Protein AF-A0A7S2UIH5-F1 (afdb_monomer_lite)

InterPro domains:
  IPR045004 Enoyl-CoA hydratase/isomerase domain [PF16113] (4-100)

Sequence (101 aa):
EDRQVAKMAGSMVEKMERRAPLALSAIFKLMEMGRPNLESLESCMEREKKVQQNLIAMEDYQNWAKAAASASASGNKAEPFTAWKHKSVKEVSNDEVEQLL

Secondary structure (DSSP, 8-state):
-HHHHHHHHHHHHHHHHTS-HHHHHHHHHHHHHT-STT--HHHHHHHHHHHHHHHHHSHHHHHHHHHHHHHHHTTS--PPP---S-SSTTT--HHHHHTT-

pLDDT: mean 91.01, std 6.8, range [68.31, 97.5]

Organism: NCBI:txid420275

Foldseek 3Di:
DVVVVVVVVVVVVVVVLLDALLVVVLVVVLCVVPPPPPDDPVNSVVLVVQLVVLVCVDPQVVVVVVQVVVCVVVVHDRDRDCPHPDNHNVPDDPVSSVVSD

Radius of gyration: 16.14 Å; chains: 1; bounding box: 42×26×40 Å

Structure (mmCIF, N/CA/C/O backbone):
data_AF-A0A7S2UIH5-F1
#
_entry.id   AF-A0A7S2UIH5-F1
#
loop_
_atom_site.group_PDB
_atom_site.id
_atom_site.type_symbol
_atom_site.label_atom_id
_atom_site.label_alt_id
_atom_site.label_comp_id
_atom_site.label_asym_id
_atom_site.label_entity_id
_atom_site.label_seq_id
_atom_site.pdbx_PDB_ins_code
_atom_site.Cartn_x
_atom_site.Cartn_y
_atom_site.Cartn_z
_atom_site.occupancy
_atom_site.B_iso_or_equiv
_atom_site.auth_seq_id
_atom_site.auth_comp_id
_atom_site.auth_asym_id
_atom_site.auth_atom_id
_atom_site.pdbx_PDB_model_num
ATOM 1 N N . GLU A 1 1 ? -19.829 6.545 -25.512 1.00 69.62 1 GLU A N 1
ATOM 2 C CA . GLU A 1 1 ? -19.756 6.471 -24.042 1.00 69.62 1 GLU A CA 1
ATOM 3 C C . GLU A 1 1 ? -18.897 5.290 -23.591 1.00 69.62 1 GLU A C 1
ATOM 5 O O . GLU A 1 1 ? -17.795 5.513 -23.102 1.00 69.62 1 GLU A O 1
ATOM 10 N N . ASP A 1 2 ? -19.278 4.054 -23.925 1.00 83.75 2 ASP A N 1
ATOM 11 C CA . ASP A 1 2 ? -18.579 2.816 -23.519 1.00 83.75 2 ASP A CA 1
ATOM 12 C C . ASP A 1 2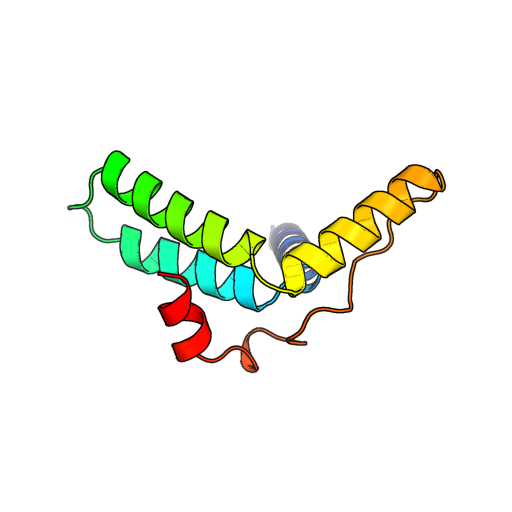 ? -17.080 2.778 -23.844 1.00 83.75 2 ASP A C 1
ATOM 14 O O . ASP A 1 2 ? -16.262 2.360 -23.028 1.00 83.75 2 ASP A O 1
ATOM 18 N N . ARG A 1 3 ? -16.677 3.287 -25.015 1.00 86.56 3 ARG A N 1
ATOM 19 C CA . ARG A 1 3 ? -15.259 3.344 -25.415 1.00 86.56 3 ARG A CA 1
ATOM 20 C C . ARG A 1 3 ? -14.422 4.274 -24.527 1.00 86.56 3 ARG A C 1
ATOM 22 O O . ARG A 1 3 ? -13.236 4.023 -24.327 1.00 86.56 3 ARG A O 1
ATOM 29 N N . GLN A 1 4 ? -15.012 5.357 -24.019 1.00 90.12 4 GLN A N 1
ATOM 30 C CA . GLN A 1 4 ? -14.328 6.280 -23.108 1.00 90.12 4 GLN A CA 1
ATOM 31 C C . GLN A 1 4 ? -14.236 5.678 -21.704 1.00 90.12 4 GLN A C 1
ATOM 33 O O . GLN A 1 4 ? -13.160 5.712 -21.110 1.00 90.12 4 GLN A O 1
ATOM 38 N N . VAL A 1 5 ? -15.315 5.048 -21.228 1.00 92.06 5 VAL A N 1
ATOM 39 C CA . VAL A 1 5 ? -15.340 4.325 -19.946 1.00 92.06 5 VAL A CA 1
ATOM 40 C C . VAL A 1 5 ? -14.306 3.197 -19.937 1.00 92.06 5 VAL A C 1
ATOM 42 O O . VAL A 1 5 ? -13.494 3.116 -19.017 1.00 92.06 5 VAL A O 1
ATOM 45 N N . ALA A 1 6 ? -14.242 2.390 -21.000 1.00 93.19 6 ALA A N 1
ATOM 46 C CA . ALA A 1 6 ? -13.251 1.324 -21.139 1.00 93.19 6 ALA A CA 1
ATOM 47 C C . ALA A 1 6 ? -11.808 1.858 -21.112 1.00 93.19 6 ALA A C 1
ATOM 49 O O . ALA A 1 6 ? -10.940 1.282 -20.459 1.00 93.19 6 ALA A O 1
ATOM 50 N N . LYS A 1 7 ? -11.547 2.999 -21.767 1.00 94.75 7 LYS A N 1
ATOM 51 C CA . LYS A 1 7 ? -10.228 3.650 -21.741 1.00 94.75 7 LYS A CA 1
ATOM 52 C C . LYS A 1 7 ? -9.854 4.139 -20.338 1.00 94.75 7 LYS A C 1
ATOM 54 O O . LYS A 1 7 ? -8.700 4.009 -19.934 1.00 94.75 7 LYS A O 1
ATOM 59 N N . MET A 1 8 ? -10.810 4.703 -19.599 1.00 93.44 8 MET A N 1
ATOM 60 C CA . MET A 1 8 ? -10.591 5.145 -18.219 1.00 93.44 8 MET A CA 1
ATOM 61 C C . MET A 1 8 ? -10.291 3.965 -17.294 1.00 93.44 8 MET A C 1
ATOM 63 O O . MET A 1 8 ? -9.303 4.011 -16.561 1.00 93.44 8 MET A O 1
ATOM 67 N N . ALA A 1 9 ? -11.093 2.901 -17.377 1.00 93.62 9 ALA A N 1
ATOM 68 C CA . ALA A 1 9 ? -10.886 1.682 -16.604 1.00 93.62 9 ALA A CA 1
ATOM 69 C C . ALA A 1 9 ? -9.515 1.053 -16.902 1.00 93.62 9 ALA A C 1
ATOM 71 O O . ALA A 1 9 ? -8.771 0.754 -15.973 1.00 93.62 9 ALA A O 1
ATOM 72 N N . GLY A 1 10 ? -9.131 0.950 -18.180 1.00 94.69 10 GLY A N 1
ATOM 73 C CA . GLY A 1 10 ? -7.812 0.451 -18.580 1.00 94.69 10 GLY A CA 1
ATOM 74 C C . GLY A 1 10 ? -6.663 1.261 -17.974 1.00 94.69 10 GLY A C 1
ATOM 75 O O . GLY A 1 10 ? -5.765 0.696 -17.359 1.00 94.69 10 GLY A O 1
ATOM 76 N N . SER A 1 11 ? -6.733 2.596 -18.040 1.00 93.06 11 SER A N 1
ATOM 77 C CA . SER A 1 11 ? -5.706 3.458 -17.434 1.00 93.06 11 SER A CA 1
ATOM 78 C C . SER A 1 11 ? -5.640 3.329 -15.909 1.00 93.06 11 SER A C 1
ATOM 80 O O . SER A 1 11 ? -4.570 3.485 -15.319 1.00 93.06 11 SER A O 1
ATOM 82 N N . MET A 1 12 ? -6.770 3.063 -15.250 1.00 92.19 12 MET A N 1
ATOM 83 C CA . MET A 1 12 ? -6.801 2.820 -13.811 1.00 92.19 12 MET A CA 1
ATOM 84 C C . MET A 1 12 ? -6.117 1.495 -13.459 1.00 92.19 12 MET A C 1
ATOM 86 O O . MET A 1 12 ? -5.262 1.486 -12.575 1.00 92.19 12 MET A O 1
ATOM 90 N N . VAL A 1 13 ? -6.424 0.419 -14.189 1.00 92.31 13 VAL A N 1
ATOM 91 C CA . VAL A 1 13 ? -5.791 -0.898 -14.008 1.00 92.31 13 VAL A CA 1
ATOM 92 C C . VAL A 1 13 ? -4.281 -0.807 -14.216 1.00 92.31 13 VAL A C 1
ATOM 94 O O . VAL A 1 13 ? -3.530 -1.173 -13.316 1.00 92.31 13 VAL A O 1
ATOM 97 N N . GLU A 1 14 ? -3.823 -0.200 -15.315 1.00 91.12 14 GLU A N 1
ATOM 98 C CA . GLU A 1 14 ? -2.389 -0.013 -15.589 1.00 91.12 14 GLU A CA 1
ATOM 99 C C . GLU A 1 14 ? -1.664 0.740 -14.464 1.00 91.12 14 GLU A C 1
ATOM 101 O O . GLU A 1 14 ? -0.499 0.476 -14.162 1.00 91.12 14 GLU A O 1
ATOM 106 N N . LYS A 1 15 ? -2.328 1.721 -13.841 1.00 90.75 15 LYS A N 1
ATOM 107 C CA . LYS A 1 15 ? -1.756 2.460 -12.710 1.00 90.75 15 LYS A CA 1
ATOM 108 C C . LYS A 1 15 ? -1.694 1.607 -11.453 1.00 90.75 15 LYS A C 1
ATOM 110 O O . LYS A 1 15 ? -0.727 1.755 -10.712 1.00 90.75 15 LYS A O 1
ATOM 115 N N . MET A 1 16 ? -2.698 0.767 -11.205 1.00 91.62 16 MET A N 1
ATOM 116 C CA . MET A 1 16 ? -2.720 -0.150 -10.065 1.00 91.62 16 MET A CA 1
ATOM 117 C C . MET A 1 16 ? -1.636 -1.221 -10.203 1.00 91.62 16 MET A C 1
ATOM 119 O O . MET A 1 16 ? -0.881 -1.431 -9.263 1.00 91.62 16 MET A O 1
ATOM 123 N N . GLU A 1 17 ? -1.462 -1.808 -11.388 1.00 90.44 17 GLU A N 1
ATOM 124 C CA . GLU A 1 17 ? -0.430 -2.826 -11.660 1.00 90.44 17 GLU A CA 1
ATOM 125 C C . GLU A 1 17 ? 1.009 -2.323 -11.445 1.00 90.44 17 GLU A C 1
ATOM 127 O O . GLU A 1 17 ? 1.930 -3.112 -11.258 1.00 90.44 17 GLU A O 1
ATOM 132 N N . ARG A 1 18 ? 1.216 -1.001 -11.423 1.00 90.94 18 ARG A N 1
ATOM 133 C CA . ARG A 1 18 ? 2.514 -0.364 -11.142 1.00 90.94 18 ARG A CA 1
ATOM 134 C C . ARG A 1 18 ? 2.752 -0.055 -9.661 1.00 90.94 18 ARG A C 1
ATOM 136 O O . ARG A 1 18 ? 3.737 0.611 -9.340 1.00 90.94 18 ARG A O 1
ATOM 143 N N . ARG A 1 19 ? 1.845 -0.433 -8.757 1.00 93.62 19 ARG A N 1
ATOM 144 C CA . ARG A 1 19 ? 1.968 -0.183 -7.310 1.00 93.62 19 ARG A CA 1
ATOM 145 C C . ARG A 1 19 ? 2.307 -1.462 -6.557 1.00 93.62 19 ARG A C 1
ATOM 147 O O . ARG A 1 19 ? 2.004 -2.554 -7.020 1.00 93.62 19 ARG A O 1
ATOM 154 N N . ALA A 1 20 ? 2.875 -1.295 -5.364 1.00 95.75 20 ALA A N 1
ATOM 155 C CA . ALA A 1 20 ? 3.101 -2.390 -4.431 1.00 95.75 20 ALA A CA 1
ATOM 156 C C . ALA A 1 20 ? 1.771 -3.101 -4.108 1.00 95.75 20 ALA A C 1
ATOM 158 O O . ALA A 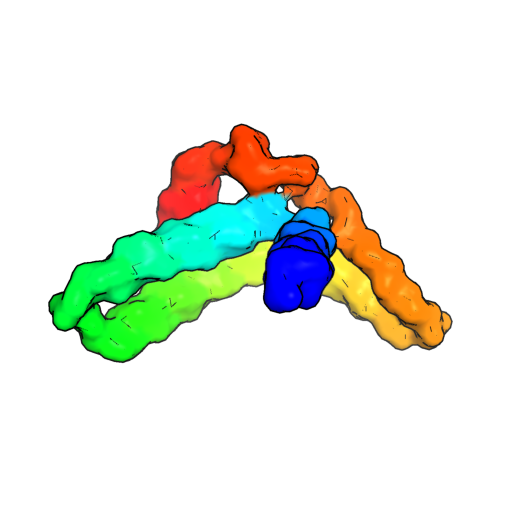1 20 ? 0.846 -2.442 -3.610 1.00 95.75 20 ALA A O 1
ATOM 159 N N . PRO A 1 21 ? 1.648 -4.421 -4.337 1.00 96.88 21 PRO A N 1
ATOM 160 C CA . PRO A 1 21 ? 0.402 -5.136 -4.065 1.00 96.88 21 PRO A CA 1
ATOM 161 C C . PRO A 1 21 ? -0.036 -5.099 -2.599 1.00 96.88 21 PRO A C 1
ATOM 163 O O . PRO A 1 21 ? -1.233 -4.995 -2.318 1.00 96.88 21 PRO A O 1
ATOM 166 N N . LEU A 1 22 ? 0.918 -5.121 -1.662 1.00 97.06 22 LEU A N 1
ATOM 167 C CA . LEU A 1 22 ? 0.628 -5.005 -0.232 1.00 97.06 22 LEU A CA 1
ATOM 168 C C . LEU A 1 22 ? -0.010 -3.648 0.099 1.00 97.06 22 LEU A C 1
ATOM 170 O O . LEU A 1 22 ? -1.021 -3.596 0.794 1.00 97.06 22 LEU A O 1
ATOM 174 N N . ALA A 1 23 ? 0.518 -2.556 -0.462 1.00 96.81 23 ALA A N 1
ATOM 175 C CA . ALA A 1 23 ? -0.029 -1.217 -0.247 1.00 96.81 23 ALA A CA 1
ATOM 176 C C . ALA A 1 23 ? -1.451 -1.075 -0.815 1.00 96.81 23 ALA A C 1
ATOM 178 O O . ALA A 1 23 ? -2.312 -0.488 -0.165 1.00 96.81 23 ALA A O 1
ATOM 179 N N . LEU A 1 24 ? -1.725 -1.642 -1.998 1.00 96.56 24 LEU A N 1
ATOM 180 C CA . LEU A 1 24 ? -3.081 -1.662 -2.563 1.00 96.56 24 LEU A CA 1
ATOM 181 C C . LEU A 1 24 ? -4.065 -2.407 -1.653 1.00 96.56 24 LEU A C 1
ATOM 183 O O . LEU A 1 24 ? -5.175 -1.927 -1.427 1.00 96.56 24 LEU A O 1
ATOM 187 N N . SER A 1 25 ? -3.642 -3.550 -1.113 1.00 97.50 25 SER A N 1
ATOM 188 C CA . SER A 1 25 ? -4.462 -4.376 -0.221 1.00 97.50 25 SER A CA 1
ATOM 189 C C . SER A 1 25 ? -4.728 -3.669 1.115 1.00 97.50 25 SER A C 1
ATOM 191 O O . SER A 1 25 ? -5.862 -3.651 1.590 1.00 97.50 25 SER A O 1
ATOM 193 N N . ALA A 1 26 ? -3.719 -2.994 1.675 1.00 96.94 26 ALA A N 1
ATOM 194 C CA . ALA A 1 26 ? -3.854 -2.192 2.891 1.00 96.94 26 ALA A CA 1
ATOM 195 C C . ALA A 1 26 ? -4.799 -0.992 2.708 1.00 96.94 26 ALA A C 1
ATOM 197 O O . ALA A 1 26 ? -5.656 -0.747 3.555 1.00 96.94 26 ALA A O 1
ATOM 198 N N . ILE A 1 27 ? -4.699 -0.272 1.584 1.00 95.38 27 ILE A N 1
ATOM 199 C CA . ILE A 1 27 ? -5.611 0.840 1.263 1.00 95.38 27 ILE A CA 1
ATOM 200 C C . ILE A 1 27 ? -7.047 0.331 1.103 1.00 95.38 27 ILE A C 1
ATOM 202 O O . ILE A 1 27 ? -7.978 0.951 1.612 1.00 95.38 27 ILE A O 1
ATOM 206 N N . PHE A 1 28 ? -7.240 -0.806 0.430 1.00 95.31 28 PHE A N 1
ATOM 207 C CA . PHE A 1 28 ? -8.559 -1.423 0.309 1.00 95.31 28 PHE A CA 1
ATOM 208 C C . PHE A 1 28 ? -9.162 -1.742 1.683 1.00 95.31 28 PHE A C 1
ATOM 210 O O . PHE A 1 28 ? -10.286 -1.329 1.964 1.00 95.31 28 PHE A O 1
ATOM 217 N N . LYS A 1 29 ? -8.383 -2.363 2.575 1.00 95.31 29 LYS A N 1
ATOM 218 C CA . LYS A 1 29 ? -8.807 -2.664 3.946 1.00 95.31 29 LYS A CA 1
ATOM 219 C C . LYS A 1 29 ? -9.150 -1.406 4.751 1.00 95.31 29 LYS A C 1
ATOM 221 O O . LYS A 1 29 ? -10.178 -1.381 5.423 1.00 95.31 29 LYS A O 1
ATOM 226 N N . LEU A 1 30 ? -8.345 -0.344 4.651 1.00 94.00 30 LEU A N 1
ATOM 227 C CA . LEU A 1 30 ? -8.632 0.951 5.283 1.00 94.00 30 LEU A CA 1
ATOM 228 C C . LEU A 1 30 ? -9.979 1.530 4.827 1.00 94.00 30 LEU A C 1
ATOM 230 O O . LEU A 1 30 ? -10.755 2.000 5.660 1.00 94.00 30 LEU A O 1
ATOM 234 N N . MET A 1 31 ? -10.280 1.456 3.525 1.00 92.62 31 MET A N 1
ATOM 235 C CA . MET A 1 31 ? -11.566 1.901 2.976 1.00 92.62 31 MET A CA 1
ATOM 236 C C . MET A 1 31 ? -12.741 1.054 3.485 1.00 92.62 31 MET A C 1
ATOM 238 O O . MET A 1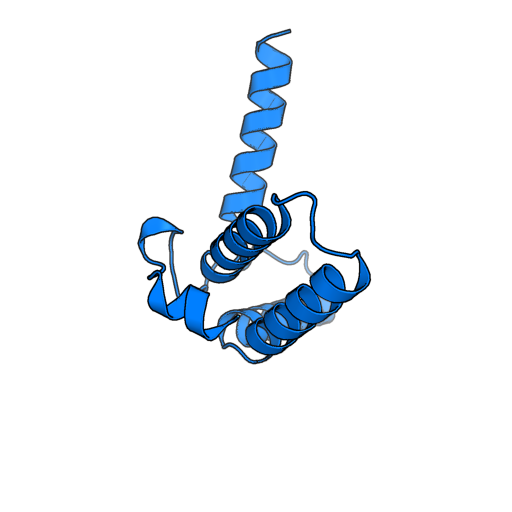 31 ? -13.814 1.595 3.745 1.00 92.62 31 MET A O 1
ATOM 242 N N . GLU A 1 32 ? -12.562 -0.261 3.646 1.00 92.69 32 GLU A N 1
ATOM 243 C CA . GLU A 1 32 ? -13.590 -1.127 4.236 1.00 92.69 32 GLU A CA 1
ATOM 244 C C . GLU A 1 32 ? -13.844 -0.796 5.710 1.00 92.69 32 GLU A C 1
ATOM 246 O O . GLU A 1 32 ? -14.998 -0.736 6.135 1.00 92.69 32 GLU A O 1
ATOM 251 N N . MET A 1 33 ? -12.782 -0.531 6.475 1.00 90.19 33 MET A N 1
ATOM 252 C CA . MET A 1 33 ? -12.874 -0.182 7.894 1.00 90.19 33 MET A CA 1
ATOM 253 C C . M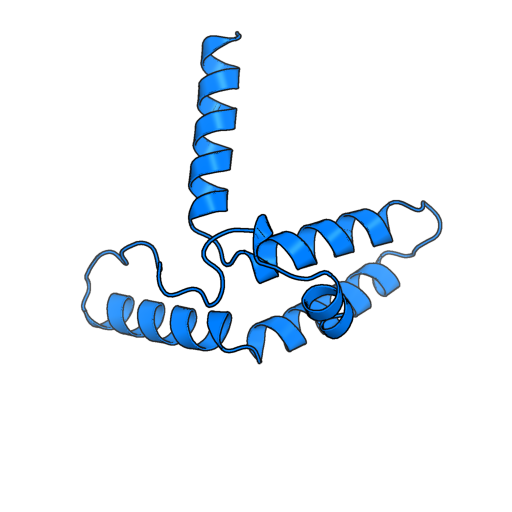ET A 1 33 ? -13.505 1.187 8.139 1.00 90.19 33 MET A C 1
ATOM 255 O O . MET A 1 33 ? -14.214 1.333 9.126 1.00 90.19 33 MET A O 1
ATOM 259 N N . GLY A 1 34 ? -13.279 2.162 7.252 1.00 86.94 34 GLY A N 1
ATOM 260 C CA . GLY A 1 34 ? -13.876 3.501 7.332 1.00 86.94 34 GLY A CA 1
ATOM 261 C C . GLY A 1 34 ? -15.284 3.608 6.734 1.00 86.94 34 GLY A C 1
ATOM 262 O O . GLY A 1 34 ? -15.892 4.673 6.776 1.00 86.94 34 GLY A O 1
ATOM 263 N N . ARG A 1 35 ? -15.824 2.523 6.157 1.00 87.25 35 ARG A N 1
ATOM 264 C CA . ARG A 1 35 ? -17.191 2.488 5.607 1.00 87.25 35 ARG A CA 1
ATOM 265 C C . ARG A 1 35 ? -18.300 2.716 6.655 1.00 87.25 35 ARG A C 1
ATOM 267 O O . ARG A 1 35 ? -19.316 3.302 6.282 1.00 87.25 35 ARG A O 1
ATOM 274 N N . PRO A 1 36 ? -18.211 2.234 7.911 1.00 86.00 36 PRO A N 1
ATOM 275 C CA . PRO A 1 36 ? -19.237 2.499 8.913 1.00 86.00 36 PRO A CA 1
ATOM 276 C C . PRO A 1 36 ? -19.344 4.001 9.226 1.00 86.00 36 PRO A C 1
ATOM 278 O O . PRO A 1 36 ? -18.368 4.629 9.617 1.00 86.00 36 PRO A O 1
ATOM 281 N N . ASN A 1 37 ? -20.556 4.561 9.157 1.00 68.31 37 ASN A N 1
ATOM 282 C CA . ASN A 1 37 ? -20.841 5.994 9.379 1.00 68.31 37 ASN A CA 1
ATOM 283 C C . ASN A 1 37 ? -20.615 6.496 10.824 1.00 68.31 37 ASN A C 1
ATOM 285 O O . ASN A 1 37 ? -21.071 7.582 11.176 1.00 68.31 37 ASN A O 1
ATOM 289 N N . LEU A 1 38 ? -20.002 5.687 11.687 1.00 79.19 38 LEU A N 1
ATOM 290 C CA . LEU A 1 38 ? -19.833 5.972 13.113 1.00 79.19 38 LEU A CA 1
ATOM 291 C C . LEU A 1 38 ? -18.421 6.442 13.463 1.00 79.19 38 LEU A C 1
ATOM 293 O O . LEU A 1 38 ? -18.181 6.839 14.601 1.00 79.19 38 LEU A O 1
ATOM 297 N N . GLU A 1 39 ? -17.488 6.378 12.518 1.00 83.31 39 GLU A N 1
ATOM 298 C CA . GLU A 1 39 ? -16.114 6.784 12.761 1.00 83.31 39 GLU A CA 1
ATOM 299 C C . GLU A 1 39 ? -15.917 8.285 12.514 1.00 83.31 39 GLU A C 1
ATOM 301 O O . GLU A 1 39 ? -16.423 8.844 11.540 1.00 83.31 39 GLU A O 1
ATOM 306 N N . SER A 1 40 ? -15.181 8.948 13.411 1.00 90.69 40 SER A N 1
ATOM 307 C CA . SER A 1 40 ? -14.788 10.344 13.215 1.00 90.69 40 SER A CA 1
ATOM 308 C C . SER A 1 40 ? -13.615 10.450 12.239 1.00 90.69 40 SER A C 1
ATOM 310 O O . SER A 1 40 ? -12.832 9.511 12.072 1.00 90.69 40 SER A O 1
ATOM 312 N N . LEU A 1 41 ? -13.452 11.621 11.621 1.00 91.44 41 LEU A N 1
ATOM 313 C CA . LEU A 1 41 ? -12.326 11.877 10.724 1.00 91.44 41 LEU A CA 1
ATOM 314 C C . LEU A 1 41 ? -10.979 11.665 11.435 1.00 91.44 41 LEU A C 1
ATOM 316 O O . LEU A 1 41 ? -10.060 11.100 10.850 1.00 91.44 41 LEU A O 1
ATOM 320 N N . GLU A 1 42 ? -10.872 12.066 12.702 1.00 94.06 42 GLU A N 1
ATOM 321 C CA . GLU A 1 42 ? -9.659 11.923 13.510 1.00 94.06 42 GLU A CA 1
ATOM 322 C C . GLU A 1 42 ? -9.273 10.453 13.713 1.00 94.06 42 GLU A C 1
ATOM 324 O O . GLU A 1 42 ? -8.100 10.104 13.581 1.00 94.06 42 GLU A O 1
ATOM 329 N N . SER A 1 43 ? -10.251 9.582 13.984 1.00 91.88 43 SER A N 1
ATOM 330 C CA . SER A 1 43 ? -10.013 8.139 14.129 1.00 91.88 43 SER A CA 1
ATOM 331 C C . SER A 1 43 ? -9.553 7.512 12.809 1.00 91.88 43 SER A C 1
ATOM 333 O O . SER A 1 43 ? -8.573 6.761 12.792 1.00 91.88 43 SER A O 1
ATOM 335 N N . CYS A 1 44 ? -10.176 7.895 11.685 1.00 92.81 44 CYS A N 1
ATOM 336 C CA . CYS A 1 44 ? -9.721 7.483 10.356 1.00 92.81 44 CYS A CA 1
ATOM 337 C C . CYS A 1 44 ? -8.270 7.913 10.102 1.00 92.81 44 CYS A C 1
ATOM 339 O O . CYS A 1 44 ? -7.449 7.091 9.698 1.00 92.81 44 CYS A O 1
ATOM 341 N N . MET A 1 45 ? -7.936 9.177 10.382 1.00 94.38 45 MET A N 1
ATOM 342 C CA . MET A 1 45 ? -6.593 9.718 10.166 1.00 94.38 45 MET A CA 1
ATOM 343 C C . MET A 1 45 ? -5.531 9.026 11.024 1.00 94.38 45 MET A C 1
ATOM 345 O O . MET A 1 45 ? -4.442 8.745 10.522 1.00 94.38 45 MET A O 1
ATOM 349 N N . GLU A 1 46 ? -5.814 8.725 12.296 1.00 94.75 46 GLU A N 1
ATOM 350 C CA . GLU A 1 46 ? -4.844 8.030 13.154 1.00 94.75 46 GLU A CA 1
ATOM 351 C C . GLU A 1 46 ? -4.588 6.601 12.652 1.00 94.75 46 GLU A C 1
ATOM 353 O O . GLU A 1 46 ? -3.435 6.164 12.583 1.00 94.75 46 GLU A O 1
ATOM 358 N N . ARG A 1 47 ? -5.637 5.897 12.206 1.00 94.44 47 ARG A N 1
ATOM 359 C CA . ARG A 1 47 ? -5.493 4.572 11.589 1.00 94.44 47 ARG A CA 1
ATOM 360 C C . ARG A 1 47 ? -4.695 4.635 10.285 1.00 94.44 47 ARG A C 1
ATOM 362 O O . ARG A 1 47 ? -3.773 3.845 10.092 1.00 94.44 47 ARG A O 1
ATOM 369 N N . GLU A 1 48 ? -5.015 5.576 9.399 1.00 95.56 48 GLU A N 1
ATOM 370 C CA . GLU A 1 48 ? -4.294 5.763 8.134 1.00 95.56 48 GLU A CA 1
ATOM 371 C C . GLU A 1 48 ? -2.815 6.075 8.366 1.00 95.56 48 GLU A C 1
ATOM 373 O O . GLU A 1 48 ? -1.946 5.485 7.723 1.00 95.56 48 GLU A O 1
ATOM 378 N N . LYS A 1 49 ? -2.516 6.953 9.326 1.00 96.69 49 LYS A N 1
ATOM 379 C CA . LYS A 1 49 ? -1.149 7.298 9.719 1.00 96.69 49 LYS A CA 1
ATOM 380 C C . LYS A 1 49 ? -0.377 6.074 10.206 1.00 96.69 49 LYS A C 1
ATOM 382 O O . LYS A 1 49 ? 0.757 5.879 9.769 1.00 96.69 49 LYS A O 1
ATOM 387 N N . LYS A 1 50 ? -0.973 5.239 11.065 1.00 96.69 50 LYS A N 1
ATOM 388 C CA . LYS A 1 50 ? -0.336 4.006 11.555 1.00 96.69 50 LYS A CA 1
ATOM 389 C C . LYS A 1 50 ? 0.006 3.057 10.403 1.00 96.69 50 LYS A C 1
ATOM 391 O O . LYS A 1 50 ? 1.153 2.629 10.282 1.00 96.69 50 LYS A O 1
ATOM 396 N N . VAL A 1 51 ? -0.945 2.810 9.500 1.00 97.00 51 VAL A N 1
ATOM 397 C CA . VAL A 1 51 ? -0.716 1.968 8.314 1.00 97.00 51 VAL A CA 1
ATOM 398 C C . VAL A 1 51 ? 0.375 2.550 7.415 1.00 97.00 51 VAL A C 1
ATOM 400 O O . VAL A 1 51 ? 1.250 1.816 6.957 1.00 97.00 51 VAL A O 1
ATOM 403 N N . GLN A 1 52 ? 0.373 3.865 7.179 1.00 96.06 52 GLN A N 1
ATOM 404 C CA . GLN A 1 52 ? 1.407 4.528 6.379 1.00 96.06 52 GLN A CA 1
ATOM 405 C C . GLN A 1 52 ? 2.798 4.388 7.005 1.00 96.06 52 GLN A C 1
ATOM 407 O O . GLN A 1 52 ? 3.749 4.066 6.296 1.00 96.06 52 GLN A O 1
ATOM 412 N N . GLN A 1 53 ? 2.926 4.587 8.319 1.00 97.44 53 GLN A N 1
ATOM 413 C CA . GLN A 1 53 ? 4.191 4.402 9.037 1.00 97.44 53 GLN A CA 1
ATOM 414 C C . GLN A 1 53 ? 4.704 2.965 8.908 1.00 97.44 53 GLN A C 1
ATOM 416 O O . GLN A 1 53 ? 5.881 2.759 8.607 1.00 97.44 53 GLN A O 1
ATOM 421 N N . ASN A 1 54 ? 3.812 1.985 9.057 1.00 97.25 54 ASN A N 1
ATOM 422 C CA . ASN A 1 54 ? 4.152 0.575 8.907 1.00 97.25 54 ASN A CA 1
ATOM 423 C C . ASN A 1 54 ? 4.590 0.254 7.470 1.00 97.25 54 ASN A C 1
ATOM 425 O O . ASN A 1 54 ? 5.640 -0.350 7.278 1.00 97.25 54 ASN A O 1
ATOM 429 N N . LEU A 1 55 ? 3.871 0.735 6.451 1.00 96.50 55 LEU A N 1
ATOM 430 C CA . LEU A 1 55 ? 4.251 0.558 5.043 1.00 96.50 55 LEU A CA 1
ATOM 431 C C . LEU A 1 55 ? 5.608 1.194 4.707 1.00 96.50 55 LEU A C 1
ATOM 433 O O . LEU A 1 55 ? 6.385 0.599 3.963 1.00 96.50 55 LEU A O 1
ATOM 437 N N . ILE A 1 56 ? 5.917 2.370 5.262 1.00 96.12 56 ILE A N 1
ATOM 438 C CA . ILE A 1 56 ? 7.215 3.045 5.079 1.00 96.12 56 ILE A CA 1
ATOM 439 C C . ILE A 1 56 ? 8.366 2.215 5.665 1.00 96.12 56 ILE A C 1
ATOM 441 O O . ILE A 1 56 ? 9.474 2.216 5.122 1.00 96.12 56 ILE A O 1
ATOM 445 N N . ALA A 1 57 ? 8.115 1.496 6.761 1.00 95.00 57 ALA A N 1
ATOM 446 C CA . ALA A 1 57 ? 9.103 0.628 7.390 1.00 95.00 57 ALA A CA 1
ATOM 447 C C . ALA A 1 57 ? 9.358 -0.676 6.606 1.00 95.00 57 ALA A C 1
ATOM 449 O O . ALA A 1 57 ? 10.394 -1.308 6.817 1.00 95.00 57 ALA A O 1
ATOM 450 N N . MET A 1 58 ? 8.460 -1.064 5.692 1.00 94.69 58 MET A N 1
ATOM 451 C CA . MET A 1 58 ? 8.556 -2.308 4.921 1.00 94.69 58 MET A CA 1
ATOM 452 C C . MET A 1 58 ? 9.538 -2.221 3.745 1.00 94.69 58 MET A C 1
ATOM 454 O O . MET A 1 58 ? 9.805 -1.157 3.180 1.00 94.69 58 MET A O 1
ATOM 458 N N . GLU A 1 59 ? 10.037 -3.388 3.331 1.00 94.94 59 GLU A N 1
ATOM 459 C CA . GLU A 1 59 ? 11.034 -3.523 2.262 1.00 94.94 59 GLU A CA 1
ATOM 460 C C . GLU A 1 59 ? 10.578 -2.939 0.917 1.00 94.94 59 GLU A C 1
ATOM 462 O O . GLU A 1 59 ? 11.379 -2.309 0.228 1.00 94.94 59 GLU A O 1
ATOM 467 N N . ASP A 1 60 ? 9.294 -3.076 0.566 1.00 95.00 60 ASP A N 1
ATOM 468 C CA . ASP A 1 60 ? 8.740 -2.565 -0.694 1.00 95.00 60 ASP A CA 1
ATOM 469 C C . ASP A 1 60 ? 8.930 -1.054 -0.820 1.00 95.00 60 ASP A C 1
ATOM 471 O O . ASP A 1 60 ? 9.405 -0.565 -1.850 1.00 95.00 60 ASP A O 1
ATOM 475 N N . TYR A 1 61 ? 8.612 -0.306 0.241 1.00 95.12 61 TYR A N 1
ATOM 476 C CA . TYR A 1 61 ? 8.794 1.141 0.249 1.00 95.12 61 TYR A CA 1
ATOM 477 C C . TYR A 1 61 ? 10.275 1.506 0.187 1.00 95.12 61 TYR A C 1
ATOM 479 O O . TYR A 1 61 ? 10.663 2.367 -0.600 1.00 95.12 61 TYR A O 1
ATOM 487 N N . GLN A 1 62 ? 11.119 0.836 0.973 1.00 95.31 62 GLN A N 1
ATOM 488 C CA . GLN A 1 62 ? 12.555 1.110 0.999 1.00 95.31 62 GLN A CA 1
ATOM 489 C C . GLN A 1 62 ? 13.220 0.849 -0.359 1.00 95.31 62 GLN A C 1
ATOM 491 O O . GLN A 1 62 ? 14.036 1.654 -0.812 1.00 95.31 62 GLN A O 1
ATOM 496 N N . ASN A 1 63 ? 12.875 -0.256 -1.020 1.00 93.75 63 ASN A N 1
ATOM 497 C CA . ASN A 1 63 ? 13.428 -0.620 -2.322 1.00 93.75 63 ASN A CA 1
ATOM 498 C C . ASN A 1 63 ? 12.943 0.339 -3.414 1.00 93.75 63 ASN A C 1
ATOM 500 O O . ASN A 1 63 ? 13.754 0.827 -4.207 1.00 93.75 63 ASN A O 1
ATOM 504 N N . TRP A 1 64 ? 11.652 0.682 -3.405 1.00 94.19 64 TRP A N 1
ATOM 505 C CA . TRP A 1 64 ? 11.096 1.690 -4.302 1.00 94.19 64 TRP A CA 1
ATOM 506 C C . TRP A 1 64 ? 11.740 3.066 -4.097 1.00 94.19 64 TRP A C 1
ATOM 508 O O . TRP A 1 64 ? 12.156 3.694 -5.069 1.00 94.19 64 TRP A O 1
ATOM 518 N N . ALA A 1 65 ? 11.882 3.521 -2.850 1.00 92.38 65 ALA A N 1
ATOM 519 C CA . ALA A 1 65 ? 12.467 4.818 -2.525 1.00 92.38 65 ALA A CA 1
ATOM 520 C 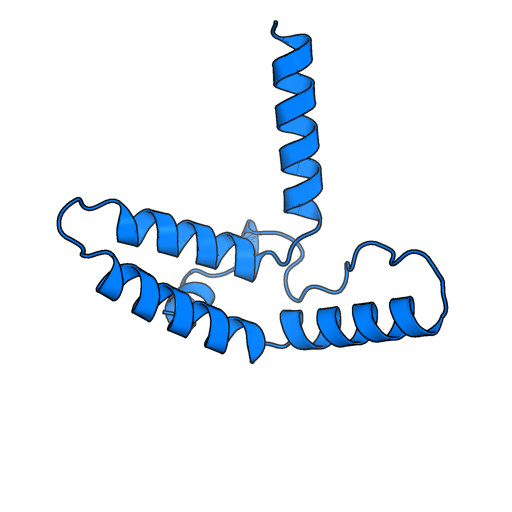C . ALA A 1 65 ? 13.932 4.911 -2.979 1.00 92.38 65 ALA A C 1
ATOM 522 O O . ALA A 1 65 ? 14.337 5.923 -3.554 1.00 92.38 65 ALA A O 1
ATOM 523 N N . LYS A 1 66 ? 14.714 3.837 -2.794 1.00 90.94 66 LYS A N 1
ATOM 524 C CA . LYS A 1 66 ? 16.090 3.739 -3.309 1.00 90.94 66 LYS A CA 1
ATOM 525 C C . LYS A 1 66 ? 16.123 3.847 -4.834 1.00 90.94 66 LYS A C 1
ATOM 527 O O . LYS A 1 66 ? 16.871 4.663 -5.365 1.00 90.94 66 LYS A O 1
ATOM 532 N N . ALA A 1 67 ? 15.286 3.079 -5.534 1.00 88.56 67 ALA A N 1
ATOM 533 C CA . ALA A 1 67 ? 15.217 3.119 -6.994 1.00 88.56 67 ALA A CA 1
ATOM 534 C C . ALA A 1 67 ? 14.785 4.500 -7.521 1.00 88.56 67 ALA A C 1
ATOM 536 O O . ALA A 1 67 ? 15.365 5.010 -8.481 1.00 88.56 67 ALA A O 1
ATOM 537 N N . ALA A 1 68 ? 13.813 5.137 -6.862 1.00 87.06 68 ALA A N 1
ATOM 538 C CA . ALA A 1 68 ? 13.346 6.477 -7.202 1.00 87.06 68 ALA A CA 1
ATOM 539 C C . ALA A 1 68 ? 14.446 7.536 -7.015 1.00 87.06 68 ALA A C 1
ATOM 541 O O . ALA A 1 68 ? 14.647 8.378 -7.894 1.00 87.06 68 ALA A O 1
ATOM 542 N N . ALA A 1 69 ? 15.201 7.468 -5.914 1.00 86.38 69 ALA A N 1
ATOM 543 C CA . ALA A 1 69 ? 16.329 8.362 -5.664 1.00 86.38 69 ALA A CA 1
ATOM 544 C C . ALA A 1 69 ? 17.439 8.196 -6.718 1.00 86.38 69 ALA A C 1
ATOM 546 O O . ALA A 1 69 ? 17.941 9.189 -7.248 1.00 86.38 69 ALA A O 1
ATOM 547 N N . SER A 1 70 ? 17.780 6.954 -7.082 1.00 82.94 70 SER A N 1
ATOM 548 C CA . SER A 1 70 ? 18.772 6.671 -8.128 1.00 82.94 70 SER A CA 1
ATOM 549 C C . SER A 1 70 ? 18.341 7.190 -9.502 1.00 82.94 70 SER A C 1
ATOM 551 O O . SER A 1 70 ? 19.150 7.793 -10.208 1.00 82.94 70 SER A O 1
ATOM 553 N N . ALA A 1 71 ? 17.066 7.023 -9.869 1.00 82.88 71 ALA A N 1
ATOM 554 C CA . ALA A 1 71 ? 16.536 7.561 -11.119 1.00 82.88 71 ALA A CA 1
ATOM 555 C C . ALA A 1 71 ? 16.650 9.093 -11.159 1.00 82.88 71 ALA A C 1
ATOM 557 O O . ALA A 1 71 ? 17.186 9.640 -12.124 1.00 82.88 71 ALA A O 1
ATOM 558 N N . SER A 1 72 ? 16.257 9.769 -10.072 1.00 76.94 72 SER A N 1
ATOM 559 C CA . SER A 1 72 ? 16.353 11.228 -9.954 1.00 76.94 72 SER A CA 1
ATOM 560 C C . SER A 1 72 ? 17.789 11.742 -10.084 1.00 76.94 72 SER A C 1
ATOM 562 O O . SER A 1 72 ? 18.007 12.768 -10.721 1.00 76.94 72 SER A O 1
ATOM 564 N N . ALA A 1 73 ? 18.770 11.044 -9.505 1.00 78.50 73 ALA A N 1
ATOM 565 C CA . ALA A 1 73 ? 20.178 11.437 -9.588 1.00 78.50 73 ALA A CA 1
ATOM 566 C C . ALA A 1 73 ? 20.757 11.285 -11.007 1.00 78.50 73 ALA A C 1
ATOM 568 O O . ALA A 1 73 ? 21.638 12.044 -11.402 1.00 78.50 73 ALA A O 1
ATOM 569 N N . SER A 1 74 ? 20.253 10.321 -11.782 1.00 79.00 74 SER A N 1
ATOM 570 C CA . SER A 1 74 ? 20.726 10.042 -13.144 1.00 79.00 74 SER A CA 1
ATOM 571 C C . SER A 1 74 ? 20.126 10.947 -14.229 1.00 79.00 74 SER A C 1
ATOM 573 O O . SER A 1 74 ? 20.519 10.838 -15.387 1.00 79.00 74 SER A O 1
ATOM 575 N N . GLY A 1 75 ? 19.152 11.805 -13.892 1.00 75.31 75 GLY A N 1
ATOM 576 C CA . GLY A 1 75 ? 18.410 12.618 -14.867 1.00 75.31 75 GLY A CA 1
ATOM 577 C C . GLY A 1 75 ? 17.531 11.805 -15.830 1.00 75.31 75 GLY A C 1
ATOM 578 O O . GLY A 1 75 ? 16.883 12.377 -16.707 1.00 75.31 75 GLY A O 1
ATOM 579 N N . ASN A 1 76 ? 17.486 10.480 -15.668 1.00 74.62 76 ASN A N 1
ATOM 580 C CA . ASN A 1 76 ? 16.660 9.595 -16.468 1.00 74.62 76 ASN A CA 1
ATOM 581 C C . ASN A 1 76 ? 15.219 9.595 -15.965 1.00 74.62 76 ASN A C 1
ATOM 583 O O . ASN A 1 76 ? 14.932 9.756 -14.776 1.00 74.62 76 ASN A O 1
ATOM 587 N N . LYS A 1 77 ? 14.294 9.339 -16.888 1.00 72.56 77 LYS A N 1
ATOM 588 C CA . LYS A 1 77 ? 12.912 9.045 -16.526 1.00 72.56 77 LYS A CA 1
ATOM 589 C C . LYS A 1 77 ? 12.902 7.772 -15.679 1.00 72.56 77 LYS A C 1
ATOM 591 O O . LYS A 1 77 ? 13.433 6.751 -16.102 1.00 72.56 77 LYS A O 1
ATOM 596 N N . ALA A 1 78 ? 12.314 7.844 -14.487 1.00 69.06 78 ALA A N 1
ATOM 597 C CA . ALA A 1 78 ? 12.163 6.673 -13.636 1.00 69.06 78 ALA A CA 1
ATOM 598 C C . ALA A 1 78 ? 11.279 5.639 -14.348 1.00 69.06 78 ALA A C 1
ATOM 600 O O . ALA A 1 78 ? 10.093 5.889 -14.591 1.00 69.06 78 ALA A O 1
ATOM 601 N N . GLU A 1 79 ? 11.865 4.495 -14.696 1.00 79.50 79 GLU A N 1
ATOM 602 C CA . GLU A 1 79 ? 11.103 3.323 -15.116 1.00 79.50 79 GLU A CA 1
ATOM 603 C C . GLU A 1 79 ? 10.180 2.867 -13.972 1.00 79.50 79 GLU A C 1
ATOM 605 O O . GLU A 1 79 ? 10.482 3.109 -12.795 1.00 79.50 79 GLU A O 1
ATOM 610 N N . PRO A 1 80 ? 9.035 2.228 -14.276 1.00 82.62 80 PRO A N 1
ATOM 611 C CA . PRO A 1 80 ? 8.175 1.666 -13.245 1.00 82.62 80 PRO A CA 1
ATOM 612 C C . PRO A 1 80 ? 8.966 0.698 -12.364 1.00 82.62 80 PRO A C 1
ATOM 614 O O . PRO A 1 80 ? 9.642 -0.199 -12.861 1.00 82.62 80 PRO A O 1
ATOM 617 N N . PHE A 1 81 ? 8.869 0.867 -11.049 1.00 89.69 81 PHE A N 1
ATOM 618 C CA . PHE A 1 81 ? 9.464 -0.083 -10.120 1.00 89.69 81 PHE A CA 1
ATOM 619 C C . PHE A 1 81 ? 8.682 -1.400 -10.168 1.00 89.69 81 PHE A C 1
ATOM 621 O O . PHE A 1 81 ? 7.457 -1.401 -10.040 1.00 89.69 81 PHE A O 1
ATOM 628 N N . THR A 1 82 ? 9.390 -2.507 -10.378 1.00 89.69 82 THR A N 1
ATOM 629 C CA . THR A 1 82 ? 8.805 -3.849 -10.547 1.00 89.69 82 THR A CA 1
ATOM 630 C C . THR A 1 82 ? 9.284 -4.853 -9.503 1.00 89.69 82 THR A C 1
ATOM 632 O O . THR A 1 82 ? 8.727 -5.944 -9.416 1.00 89.69 82 THR A O 1
ATOM 635 N N . ALA A 1 83 ? 10.291 -4.503 -8.698 1.00 92.50 83 ALA A N 1
ATOM 636 C CA . ALA A 1 83 ? 10.882 -5.379 -7.687 1.00 92.50 83 ALA A CA 1
ATOM 637 C C . ALA A 1 83 ? 10.103 -5.338 -6.358 1.00 92.50 83 ALA A C 1
ATOM 639 O O . ALA A 1 83 ? 10.685 -5.166 -5.289 1.00 92.50 83 ALA A O 1
ATOM 640 N N . TRP A 1 84 ? 8.777 -5.448 -6.449 1.00 95.62 84 TRP A N 1
ATOM 641 C CA . TRP A 1 84 ? 7.896 -5.622 -5.296 1.00 95.62 84 TRP A CA 1
ATOM 642 C C . TRP A 1 84 ? 8.055 -7.037 -4.721 1.00 95.62 84 TRP A C 1
ATOM 644 O O . TRP A 1 84 ? 8.285 -7.987 -5.474 1.00 95.62 84 TRP A O 1
ATOM 654 N N . LYS A 1 85 ? 7.884 -7.190 -3.405 1.00 95.94 85 LYS A N 1
ATOM 655 C CA . LYS A 1 85 ? 7.872 -8.476 -2.692 1.00 95.94 85 LYS A CA 1
ATOM 656 C C . LYS A 1 85 ? 6.853 -9.439 -3.303 1.00 95.94 85 LYS A C 1
ATOM 658 O O . LYS A 1 85 ? 7.155 -10.605 -3.542 1.00 95.94 85 LYS A O 1
ATOM 663 N N . HIS A 1 86 ? 5.658 -8.919 -3.572 1.00 96.00 86 HIS A N 1
ATOM 664 C CA . HIS A 1 86 ? 4.541 -9.638 -4.180 1.00 96.00 86 HIS A CA 1
ATOM 665 C C . HIS A 1 86 ? 4.380 -9.216 -5.638 1.00 96.00 86 HIS A C 1
ATOM 667 O O . HIS A 1 86 ? 4.465 -8.029 -5.950 1.00 96.00 86 HIS A O 1
ATOM 673 N N . LYS A 1 87 ? 4.091 -10.159 -6.540 1.00 92.94 87 LYS A N 1
ATOM 674 C CA . LYS A 1 87 ? 3.847 -9.866 -7.965 1.00 92.94 87 LYS A CA 1
ATOM 675 C C . LYS A 1 87 ? 2.402 -9.478 -8.247 1.00 92.94 87 LYS A C 1
ATOM 677 O O . LYS A 1 87 ? 2.118 -8.856 -9.268 1.00 92.94 87 LYS A O 1
ATOM 682 N N . SER A 1 88 ? 1.475 -9.864 -7.373 1.00 93.62 88 SER A N 1
ATOM 683 C CA . SER A 1 88 ? 0.057 -9.538 -7.514 1.00 93.62 88 SER A CA 1
ATOM 684 C C . SER A 1 88 ? -0.649 -9.472 -6.163 1.00 93.62 88 SER A C 1
ATOM 686 O O . SER A 1 88 ? -0.185 -10.041 -5.180 1.00 93.62 88 SER A O 1
ATOM 688 N N . VAL A 1 89 ? -1.821 -8.831 -6.123 1.00 94.25 89 VAL A N 1
ATOM 689 C CA . VAL A 1 89 ? -2.656 -8.758 -4.907 1.00 94.25 89 VAL A CA 1
ATOM 690 C C . VAL A 1 89 ? -3.144 -10.129 -4.428 1.00 94.25 89 VAL A C 1
ATOM 692 O O . VAL A 1 89 ? -3.505 -10.269 -3.271 1.00 94.25 89 VAL A O 1
ATOM 695 N N . LYS A 1 90 ? -3.133 -11.153 -5.294 1.00 95.06 90 LYS A N 1
ATOM 696 C CA . LYS A 1 90 ? -3.513 -12.528 -4.926 1.00 95.06 90 LYS A CA 1
ATOM 697 C C . LYS A 1 90 ? -2.462 -13.228 -4.065 1.00 95.06 90 LYS A C 1
ATOM 699 O O . LYS A 1 90 ? -2.779 -14.228 -3.435 1.00 95.06 90 LYS A O 1
ATOM 704 N N . GLU A 1 91 ? -1.221 -12.749 -4.102 1.00 96.69 91 GLU A N 1
ATOM 705 C CA . GLU A 1 91 ? -0.107 -13.303 -3.324 1.00 96.69 91 GLU A CA 1
ATOM 706 C C . GLU A 1 91 ? -0.021 -12.680 -1.924 1.00 96.69 91 GLU A C 1
ATOM 708 O O . GLU A 1 91 ? 0.614 -13.249 -1.042 1.00 96.69 91 GLU A O 1
ATOM 713 N N . VAL A 1 92 ? -0.692 -11.543 -1.710 1.00 96.69 92 VAL A N 1
ATOM 714 C CA . VAL A 1 92 ? -0.744 -10.862 -0.416 1.00 96.69 92 VAL A CA 1
ATOM 715 C C . VAL A 1 92 ? -1.679 -11.625 0.515 1.00 96.69 92 VAL A C 1
ATOM 717 O O . VAL A 1 92 ? -2.858 -11.815 0.211 1.00 96.69 92 VAL A O 1
ATOM 720 N N . SER A 1 93 ? -1.164 -12.048 1.665 1.00 97.00 93 SER A N 1
ATOM 721 C CA . SER A 1 93 ? -1.981 -12.700 2.688 1.00 97.00 93 SER A CA 1
ATOM 722 C C . SER A 1 93 ? -2.771 -11.685 3.522 1.00 97.00 93 SER A C 1
ATOM 724 O O . SER A 1 93 ? -2.351 -10.542 3.706 1.00 97.00 93 SER A O 1
ATOM 726 N N . ASN A 1 94 ? -3.906 -12.113 4.083 1.00 95.00 94 ASN A N 1
ATOM 727 C CA . ASN A 1 94 ? -4.668 -11.276 5.015 1.00 95.00 94 ASN A CA 1
ATOM 728 C C . ASN A 1 94 ? -3.851 -10.946 6.272 1.00 95.00 94 ASN A C 1
ATOM 730 O O . ASN A 1 94 ? -3.911 -9.817 6.744 1.00 95.00 94 ASN A O 1
ATOM 734 N N . ASP A 1 95 ? -3.051 -11.891 6.770 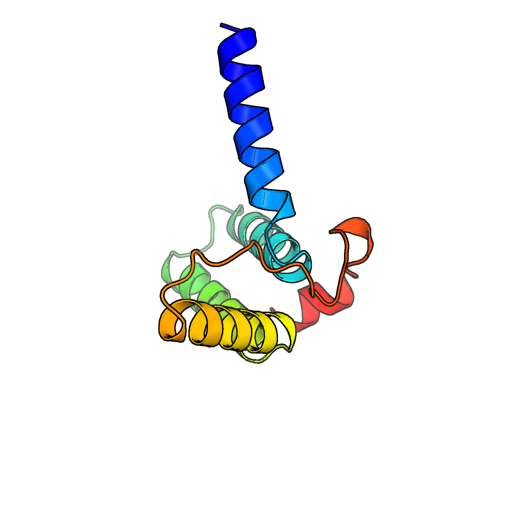1.00 96.56 95 ASP A N 1
ATOM 735 C CA . ASP A 1 95 ? -2.212 -11.691 7.956 1.00 96.56 95 ASP A CA 1
ATOM 736 C C . ASP A 1 95 ? -1.186 -10.571 7.746 1.00 96.56 95 ASP A C 1
ATOM 738 O O . ASP A 1 95 ? -0.973 -9.756 8.640 1.00 96.56 95 ASP A O 1
ATOM 742 N N . GLU A 1 96 ? -0.584 -10.479 6.555 1.00 95.19 96 GLU A N 1
ATOM 743 C CA . GLU A 1 96 ? 0.315 -9.370 6.213 1.00 95.19 96 GLU A CA 1
ATOM 744 C C . GLU A 1 96 ? -0.399 -8.017 6.222 1.00 95.19 96 GLU A C 1
ATOM 746 O O . GLU A 1 96 ? 0.203 -7.015 6.598 1.00 95.19 96 GLU A O 1
ATOM 751 N N . VAL A 1 97 ? -1.670 -7.971 5.819 1.00 96.19 97 VAL A N 1
ATOM 752 C CA . VAL A 1 97 ? -2.464 -6.737 5.845 1.00 96.19 97 VAL A CA 1
ATOM 753 C C . VAL A 1 97 ? -2.857 -6.373 7.277 1.00 96.19 97 VAL A C 1
ATOM 755 O O . VAL A 1 97 ? -2.729 -5.215 7.662 1.00 96.19 97 VAL A O 1
ATOM 758 N N . GLU A 1 98 ? -3.293 -7.344 8.079 1.00 94.25 98 GLU A N 1
ATOM 759 C CA . GLU A 1 98 ? -3.678 -7.135 9.482 1.00 94.25 98 GLU A CA 1
ATOM 760 C C . GLU A 1 98 ? -2.486 -6.688 10.345 1.00 94.25 98 GLU A C 1
ATOM 762 O O . GLU A 1 98 ? -2.652 -5.863 11.237 1.00 94.25 98 GLU A O 1
ATOM 767 N N . GLN A 1 99 ? -1.264 -7.140 10.042 1.00 94.44 99 GLN A N 1
ATOM 768 C CA . GLN A 1 99 ? -0.044 -6.666 10.711 1.00 94.44 99 GLN A CA 1
ATOM 769 C C . GLN A 1 99 ? 0.247 -5.172 10.488 1.00 94.44 99 GLN A C 1
ATOM 771 O O . GLN A 1 99 ? 1.015 -4.581 11.249 1.00 94.44 99 GLN A O 1
ATOM 776 N N . LEU A 1 100 ? -0.337 -4.554 9.455 1.00 93.19 100 LEU A N 1
ATOM 777 C CA . LEU A 1 100 ? -0.173 -3.125 9.184 1.00 93.19 100 LEU A CA 1
ATOM 778 C C . LEU A 1 100 ? -1.154 -2.252 9.978 1.00 93.19 100 LEU A C 1
ATOM 780 O O . LEU A 1 100 ? -0.887 -1.053 10.105 1.00 93.19 100 LEU A O 1
ATOM 784 N N . LEU A 1 101 ? -2.260 -2.817 10.476 1.00 88.56 101 LEU A N 1
ATOM 785 C CA . LEU A 1 101 ? -3.337 -2.103 11.176 1.00 88.56 101 LEU A CA 1
ATOM 786 C C . LEU A 1 101 ? -3.013 -1.826 12.644 1.00 88.56 101 LEU A C 1
ATOM 788 O O . LEU A 1 101 ? -3.554 -0.830 13.175 1.00 88.56 101 LEU A O 1
#